Protein AF-A0A7S3FDA7-F1 (afdb_monomer)

Structure (mmCIF, N/CA/C/O backbone):
data_AF-A0A7S3FDA7-F1
#
_entry.id   AF-A0A7S3FDA7-F1
#
loop_
_atom_site.group_PDB
_atom_site.id
_atom_site.type_symbol
_atom_site.label_atom_id
_atom_site.label_alt_id
_atom_site.label_comp_id
_atom_site.label_asym_id
_atom_site.label_entity_id
_atom_site.label_seq_id
_atom_site.pdbx_PDB_ins_code
_atom_site.Cartn_x
_atom_site.Cartn_y
_atom_site.Cartn_z
_atom_site.occupancy
_atom_site.B_iso_or_equiv
_atom_site.auth_seq_id
_atom_site.auth_comp_id
_atom_site.auth_asym_id
_atom_site.auth_atom_id
_atom_site.pdbx_PDB_model_num
ATOM 1 N N . PRO A 1 1 ? -3.639 26.360 -43.413 1.00 57.53 1 PRO A N 1
ATOM 2 C CA . PRO A 1 1 ? -4.454 25.144 -43.186 1.00 57.53 1 PRO A CA 1
ATOM 3 C C . PRO A 1 1 ? -3.542 23.922 -43.011 1.00 57.53 1 PRO A C 1
ATOM 5 O O . PRO A 1 1 ? -2.995 23.420 -43.984 1.00 57.53 1 PRO A O 1
ATOM 8 N N . HIS A 1 2 ? -3.285 23.530 -41.763 1.00 56.53 2 HIS A N 1
ATOM 9 C CA . HIS A 1 2 ? -2.504 22.332 -41.458 1.00 56.53 2 HIS A CA 1
ATOM 10 C C . HIS A 1 2 ? -3.466 21.140 -41.485 1.00 56.53 2 HIS A C 1
ATOM 12 O O . HIS A 1 2 ? -4.432 21.137 -40.722 1.00 56.53 2 HIS A O 1
ATOM 18 N N . ASP A 1 3 ? -3.243 20.182 -42.387 1.00 66.94 3 ASP A N 1
ATOM 19 C CA . ASP A 1 3 ? -4.060 18.969 -42.470 1.00 66.94 3 ASP A CA 1
ATOM 20 C C . ASP A 1 3 ? -4.023 18.218 -41.136 1.00 66.94 3 ASP A C 1
ATOM 22 O O . ASP A 1 3 ? -2.961 18.077 -40.515 1.00 66.94 3 ASP A O 1
ATOM 26 N N . ALA A 1 4 ? -5.195 17.771 -40.681 1.00 62.06 4 ALA A N 1
ATOM 27 C CA . ALA A 1 4 ? -5.315 16.959 -39.480 1.00 62.06 4 ALA A CA 1
ATOM 28 C C . ALA A 1 4 ? -4.641 15.594 -39.713 1.00 62.06 4 ALA A C 1
ATOM 30 O O . ALA A 1 4 ? -4.760 15.031 -40.804 1.00 62.06 4 ALA A O 1
ATOM 31 N N . PRO A 1 5 ? -3.937 15.033 -38.715 1.00 67.81 5 PRO A N 1
ATOM 32 C CA . PRO A 1 5 ? -3.237 13.771 -38.892 1.00 67.81 5 PRO A CA 1
ATOM 33 C C . PRO A 1 5 ? -4.221 12.640 -39.208 1.00 67.81 5 PRO A C 1
ATOM 35 O O . PRO A 1 5 ? -5.219 12.442 -38.512 1.00 67.81 5 PRO A O 1
ATOM 38 N N . VAL A 1 6 ? -3.902 11.880 -40.259 1.00 76.25 6 VAL A N 1
ATOM 39 C CA . VAL A 1 6 ? -4.582 10.634 -40.627 1.00 76.25 6 VAL A CA 1
ATOM 40 C C . VAL A 1 6 ? -4.562 9.685 -39.426 1.00 76.25 6 VAL A C 1
ATOM 42 O O . VAL A 1 6 ? -3.529 9.493 -38.783 1.00 76.25 6 VAL A O 1
ATOM 45 N N . MET A 1 7 ? -5.725 9.114 -39.110 1.00 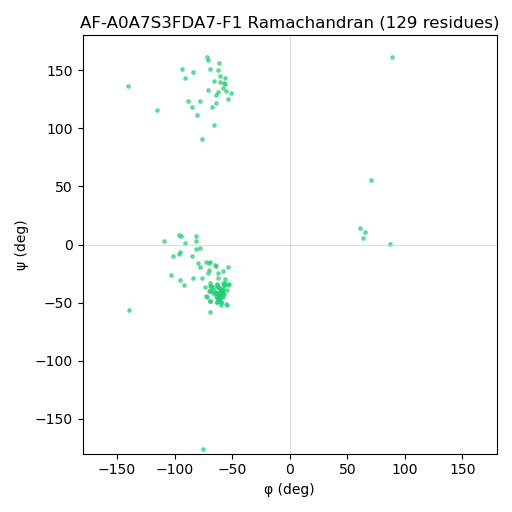78.00 7 MET A N 1
ATOM 46 C CA . MET A 1 7 ? -5.932 8.210 -37.979 1.00 78.00 7 MET A CA 1
ATOM 47 C C . MET A 1 7 ? -4.890 7.078 -37.966 1.00 78.00 7 MET A C 1
ATOM 49 O O . MET A 1 7 ? -4.683 6.408 -38.978 1.00 78.00 7 MET A O 1
ATOM 53 N N . LEU A 1 8 ? -4.249 6.851 -36.814 1.00 76.38 8 LEU A N 1
ATOM 54 C CA . LEU A 1 8 ? -3.295 5.753 -36.644 1.00 76.38 8 LEU A CA 1
ATOM 55 C C . LEU A 1 8 ? -3.986 4.395 -36.880 1.00 76.38 8 LEU A C 1
ATOM 57 O O . LEU A 1 8 ? -5.113 4.199 -36.410 1.00 76.38 8 LEU A O 1
ATOM 61 N N . PRO A 1 9 ? -3.324 3.439 -37.560 1.00 76.50 9 PRO A N 1
ATOM 62 C CA . PRO A 1 9 ? -3.868 2.100 -37.747 1.00 76.50 9 PRO A CA 1
ATOM 63 C C . PRO A 1 9 ? -4.065 1.391 -36.393 1.00 76.50 9 PRO A C 1
ATOM 65 O O . PRO A 1 9 ? -3.322 1.653 -35.440 1.00 76.50 9 PRO A O 1
ATOM 68 N N . PRO A 1 10 ? -5.055 0.484 -36.279 1.00 74.00 10 PRO A N 1
ATOM 69 C CA . PRO A 1 10 ? -5.287 -0.259 -35.048 1.00 74.00 10 PRO A CA 1
ATOM 70 C C . PRO A 1 10 ? -4.058 -1.098 -34.678 1.00 74.00 10 PRO A C 1
ATOM 72 O O . PRO A 1 10 ? -3.365 -1.633 -35.544 1.00 74.00 10 PRO A O 1
ATOM 75 N N . LEU A 1 11 ? -3.798 -1.228 -33.373 1.00 67.12 11 LEU A N 1
ATOM 76 C CA . LEU A 1 11 ? -2.696 -2.049 -32.872 1.00 67.12 11 LEU A CA 1
ATOM 77 C C . LEU A 1 11 ? -2.819 -3.494 -33.394 1.00 67.12 11 LEU A C 1
ATOM 79 O O . LEU A 1 11 ? -3.922 -4.049 -33.361 1.00 67.12 11 LEU A O 1
ATOM 83 N N . PRO A 1 12 ? -1.709 -4.134 -33.809 1.00 73.38 12 PRO A N 1
ATOM 84 C CA . PRO A 1 12 ? -1.729 -5.522 -34.249 1.00 73.38 12 PRO A CA 1
ATOM 85 C C . PRO A 1 12 ? -2.295 -6.436 -33.159 1.00 73.38 12 PRO A C 1
ATOM 87 O O . PRO A 1 12 ? -1.925 -6.326 -31.988 1.00 73.38 12 PRO A O 1
ATOM 90 N N . THR A 1 13 ? -3.127 -7.403 -33.543 1.00 62.72 13 THR A N 1
ATOM 91 C CA . THR A 1 13 ? -3.754 -8.386 -32.637 1.00 62.72 13 THR A CA 1
ATOM 92 C C . THR A 1 13 ? -2.732 -9.203 -31.835 1.00 62.72 13 THR A C 1
ATOM 94 O O . THR A 1 13 ? -3.042 -9.716 -30.763 1.00 62.72 13 THR A O 1
ATOM 97 N N . ALA A 1 14 ? -1.496 -9.297 -32.336 1.00 63.06 14 ALA A N 1
ATOM 98 C CA . ALA A 1 14 ? -0.373 -9.978 -31.696 1.00 63.06 14 ALA A CA 1
ATOM 99 C C . ALA A 1 14 ? 0.211 -9.228 -30.482 1.00 63.06 14 ALA A C 1
ATOM 101 O O . ALA A 1 14 ? 0.946 -9.825 -29.692 1.00 63.06 14 ALA A O 1
ATOM 102 N N . VAL A 1 15 ? -0.108 -7.942 -30.291 1.00 57.75 15 VAL A N 1
ATOM 103 C CA . VAL A 1 15 ? 0.359 -7.180 -29.127 1.00 57.75 15 VAL A CA 1
ATOM 104 C C . VAL A 1 15 ? -0.460 -7.596 -27.904 1.00 57.75 15 VAL A C 1
ATOM 106 O O . VAL A 1 15 ? -1.514 -7.034 -27.596 1.00 57.75 15 VAL A O 1
ATOM 109 N N . ARG A 1 16 ? 0.031 -8.603 -27.174 1.00 59.31 16 ARG A N 1
ATOM 110 C CA . ARG A 1 16 ? -0.543 -8.996 -25.882 1.00 59.31 16 ARG A CA 1
ATOM 111 C C . ARG A 1 16 ? -0.336 -7.869 -24.873 1.00 59.31 16 ARG A C 1
ATOM 113 O O . ARG A 1 16 ? 0.753 -7.697 -24.325 1.00 59.31 16 ARG A O 1
ATOM 120 N N . ARG A 1 17 ? -1.401 -7.107 -24.603 1.00 56.28 17 ARG A N 1
ATOM 1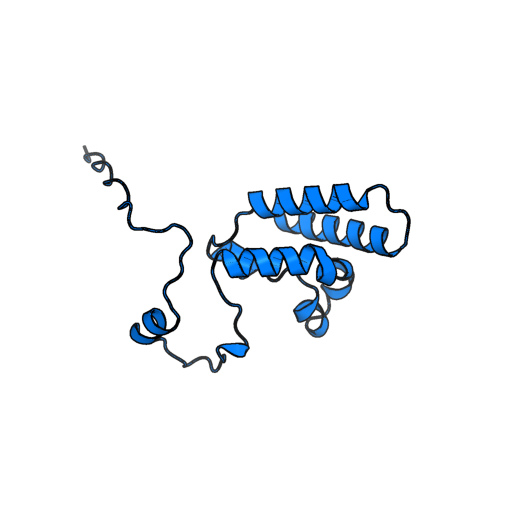21 C CA . ARG A 1 17 ? -1.396 -6.053 -23.578 1.00 56.28 17 ARG A CA 1
ATOM 122 C C . ARG A 1 17 ? -0.926 -6.636 -22.242 1.00 56.28 17 ARG A C 1
ATOM 124 O O . ARG A 1 17 ? -1.484 -7.616 -21.757 1.00 56.28 17 ARG A O 1
ATOM 131 N N . GLY A 1 18 ? 0.101 -6.024 -21.656 1.00 57.97 18 GLY A N 1
ATOM 132 C CA . GLY A 1 18 ? 0.623 -6.399 -20.340 1.00 57.97 18 GLY A CA 1
ATOM 133 C C . GLY A 1 18 ? 1.678 -7.510 -20.326 1.00 57.97 18 GLY A C 1
ATOM 134 O O . GLY A 1 18 ? 2.154 -7.840 -19.239 1.00 57.97 18 GLY A O 1
ATOM 135 N N . GLN A 1 19 ? 2.084 -8.067 -21.475 1.00 61.62 19 GLN A N 1
ATOM 136 C CA . GLN A 1 19 ? 3.311 -8.866 -21.523 1.00 61.62 19 GLN A CA 1
ATOM 137 C C . GLN A 1 19 ? 4.527 -7.943 -21.541 1.00 61.62 19 GLN A C 1
ATOM 139 O O . GLN A 1 19 ? 4.649 -7.068 -22.395 1.00 61.62 19 GLN A O 1
ATOM 144 N N . GLN A 1 20 ? 5.422 -8.136 -20.575 1.00 64.06 20 GLN A N 1
ATOM 145 C CA . GLN A 1 20 ? 6.725 -7.492 -20.596 1.00 64.06 20 GLN A CA 1
ATOM 146 C C . GLN A 1 20 ? 7.704 -8.304 -21.445 1.00 64.06 20 GLN A C 1
ATOM 148 O O . GLN A 1 20 ? 7.610 -9.535 -21.457 1.00 64.06 20 GLN A O 1
ATOM 153 N N . PRO A 1 21 ? 8.662 -7.639 -22.112 1.00 66.88 21 PRO A N 1
ATOM 154 C CA . PRO A 1 21 ? 9.764 -8.334 -22.758 1.00 66.88 21 PRO A CA 1
ATOM 155 C C . PRO A 1 21 ? 10.506 -9.209 -21.741 1.00 66.88 21 PRO A C 1
ATOM 157 O O . PRO A 1 21 ? 10.639 -8.853 -20.566 1.00 66.88 21 PRO A O 1
ATOM 160 N N . SER A 1 22 ? 10.963 -10.379 -22.189 1.00 68.75 22 SER A N 1
ATOM 161 C CA . SER A 1 22 ? 11.706 -11.303 -21.336 1.00 68.75 22 SER A CA 1
ATOM 162 C C . SER A 1 22 ? 13.002 -10.658 -20.836 1.00 68.75 22 SER A C 1
ATOM 164 O O . SER A 1 22 ? 13.559 -9.752 -21.460 1.00 68.75 22 SER A O 1
ATOM 166 N N . ALA A 1 23 ? 13.517 -11.154 -19.710 1.00 65.50 23 ALA A N 1
ATOM 167 C CA . ALA A 1 23 ? 14.793 -10.703 -19.154 1.00 65.50 23 ALA A CA 1
ATOM 168 C C . ALA A 1 23 ? 15.941 -10.770 -20.180 1.00 65.50 23 ALA A C 1
ATOM 170 O O . ALA A 1 23 ? 16.823 -9.912 -20.158 1.00 65.50 23 ALA A O 1
ATO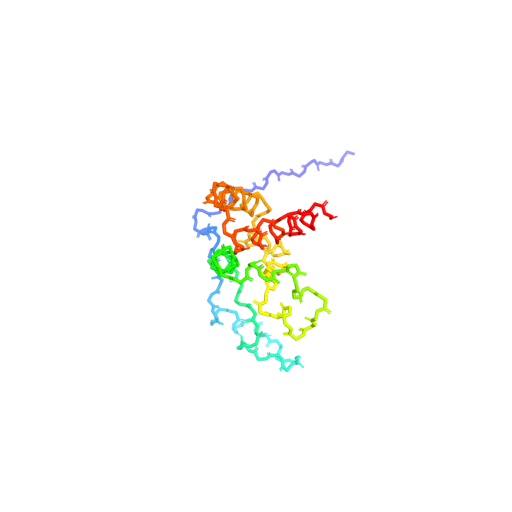M 171 N N . GLU A 1 24 ? 15.896 -11.768 -21.065 1.00 68.25 24 GLU A N 1
ATOM 172 C CA . GLU A 1 24 ? 16.832 -11.969 -22.168 1.00 68.25 24 GLU A CA 1
ATOM 173 C C . GLU A 1 24 ? 16.639 -10.934 -23.285 1.00 68.25 24 GLU A C 1
ATOM 175 O O . GLU A 1 24 ? 17.610 -10.333 -23.735 1.00 68.25 24 GLU A O 1
ATOM 180 N N . ALA A 1 25 ? 15.394 -10.657 -23.686 1.00 71.38 25 ALA A N 1
ATOM 181 C CA . ALA A 1 25 ? 15.094 -9.623 -24.676 1.00 71.38 25 ALA A CA 1
ATOM 182 C C . ALA A 1 25 ? 15.560 -8.234 -24.209 1.00 71.38 25 ALA A C 1
ATOM 184 O O . ALA A 1 25 ? 16.083 -7.465 -25.007 1.00 71.38 25 ALA A O 1
ATOM 185 N N . ILE A 1 26 ? 15.436 -7.938 -22.910 1.00 68.31 26 ILE A N 1
ATOM 186 C CA . ILE A 1 26 ? 15.951 -6.698 -22.312 1.00 68.31 26 ILE A CA 1
ATOM 187 C C . ILE A 1 26 ? 17.486 -6.698 -22.264 1.00 68.31 26 ILE A C 1
ATOM 189 O O . ILE A 1 26 ? 18.101 -5.672 -22.526 1.00 68.31 26 ILE A O 1
ATOM 193 N N . ALA A 1 27 ? 18.125 -7.829 -21.948 1.00 68.44 27 ALA A N 1
ATOM 194 C CA . ALA A 1 27 ? 19.588 -7.918 -21.905 1.00 68.44 27 ALA A CA 1
ATOM 195 C C . ALA A 1 27 ? 20.226 -7.652 -23.279 1.00 68.44 27 ALA A C 1
ATOM 197 O O . ALA A 1 27 ? 21.249 -6.976 -23.361 1.00 68.44 27 ALA A O 1
ATOM 198 N N . ARG A 1 28 ? 19.575 -8.105 -24.359 1.00 73.69 28 ARG A N 1
ATOM 199 C CA . ARG A 1 28 ? 19.999 -7.841 -25.744 1.00 73.69 28 ARG A CA 1
ATOM 200 C C . ARG A 1 28 ? 19.946 -6.357 -26.133 1.00 73.69 28 ARG A C 1
ATOM 202 O O . ARG A 1 28 ? 20.602 -5.982 -27.095 1.00 73.69 28 ARG A O 1
ATOM 209 N N . LEU A 1 29 ? 19.207 -5.519 -25.395 1.00 72.19 29 LEU A N 1
ATOM 210 C CA . LEU A 1 29 ? 19.155 -4.066 -25.614 1.00 72.19 29 LEU A CA 1
ATOM 211 C C . LEU A 1 29 ? 20.380 -3.323 -25.049 1.00 72.19 29 LEU A C 1
ATOM 213 O O . LEU A 1 29 ? 20.465 -2.112 -25.219 1.00 72.19 29 LEU A O 1
ATOM 217 N N . GLY A 1 30 ? 21.316 -4.017 -24.385 1.00 59.25 30 GLY A N 1
ATOM 218 C CA . GLY A 1 30 ? 22.541 -3.403 -23.862 1.00 59.25 30 GLY A CA 1
ATOM 219 C C . GLY A 1 30 ? 22.274 -2.473 -22.679 1.00 59.25 30 GLY A C 1
ATOM 220 O O . GLY A 1 30 ? 22.621 -1.297 -22.720 1.00 59.25 30 GLY A O 1
ATOM 221 N N . ALA A 1 31 ? 21.622 -2.982 -21.629 1.00 62.88 31 ALA A N 1
ATOM 222 C CA . ALA A 1 31 ? 21.402 -2.205 -20.413 1.00 62.88 31 ALA A CA 1
ATOM 223 C C . ALA A 1 31 ? 22.743 -1.875 -19.737 1.00 62.88 31 ALA A C 1
ATOM 225 O O . ALA A 1 31 ? 23.492 -2.780 -19.367 1.00 62.88 31 ALA A O 1
ATOM 226 N N . ASP A 1 32 ? 23.016 -0.585 -19.553 1.00 58.44 32 ASP A N 1
ATOM 227 C CA . ASP A 1 32 ? 24.177 -0.112 -18.812 1.00 58.44 32 ASP A CA 1
ATOM 228 C C . ASP A 1 32 ? 24.036 -0.477 -17.322 1.00 58.44 32 ASP A C 1
ATOM 230 O O . ASP A 1 32 ? 23.095 -0.066 -16.639 1.00 58.44 32 ASP A O 1
ATOM 234 N N . ALA A 1 33 ? 24.964 -1.294 -16.822 1.00 56.75 33 ALA A N 1
ATOM 235 C CA . ALA A 1 33 ? 25.022 -1.725 -15.426 1.00 56.75 33 ALA A CA 1
ATOM 236 C C . ALA A 1 33 ? 25.675 -0.674 -14.499 1.00 56.75 33 ALA A C 1
ATOM 238 O O . ALA A 1 33 ? 25.903 -0.955 -13.320 1.00 56.75 33 ALA A O 1
ATOM 239 N N . SER A 1 34 ? 25.963 0.529 -15.009 1.00 55.69 34 SER A N 1
ATOM 240 C CA . SER A 1 34 ? 26.757 1.589 -14.368 1.00 55.69 34 SER A CA 1
ATOM 241 C C . SER A 1 34 ? 26.326 2.028 -12.967 1.00 55.69 34 SER A C 1
ATOM 243 O O . SER A 1 34 ? 27.135 2.597 -12.241 1.00 55.69 34 SER A O 1
ATOM 245 N N . HIS A 1 35 ? 25.091 1.764 -12.539 1.00 57.50 35 HIS A N 1
ATOM 246 C CA . HIS A 1 35 ? 24.578 2.273 -11.262 1.00 57.50 35 HIS A CA 1
ATOM 247 C C . HIS A 1 35 ? 24.798 1.343 -10.057 1.00 57.50 35 HIS A C 1
ATOM 249 O O . HIS A 1 35 ? 24.348 1.665 -8.960 1.00 57.50 35 HIS A O 1
ATOM 255 N N . GLY A 1 36 ? 25.443 0.181 -10.224 1.00 56.34 36 GLY A N 1
ATOM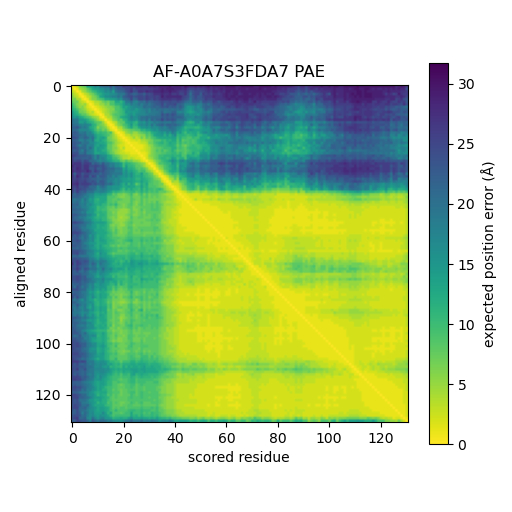 256 C CA . GLY A 1 36 ? 25.723 -0.742 -9.108 1.00 56.34 36 GLY A CA 1
ATOM 257 C C . GLY A 1 36 ? 24.475 -1.336 -8.429 1.00 56.34 36 GLY A C 1
ATOM 258 O O . GLY A 1 36 ? 24.586 -2.046 -7.432 1.00 56.34 36 GLY A O 1
ATOM 259 N N . ILE A 1 37 ? 23.277 -1.073 -8.963 1.00 60.44 37 ILE A N 1
ATOM 260 C CA . ILE A 1 37 ? 22.020 -1.653 -8.492 1.00 60.44 37 ILE A CA 1
ATOM 261 C C . ILE A 1 37 ? 21.909 -3.058 -9.076 1.00 60.44 37 ILE A C 1
ATOM 263 O O . ILE A 1 37 ? 21.731 -3.236 -10.283 1.00 60.44 37 ILE A O 1
ATOM 267 N N . THR A 1 38 ? 21.996 -4.072 -8.219 1.00 64.56 38 THR A N 1
ATOM 268 C CA . THR A 1 38 ? 21.800 -5.457 -8.645 1.00 64.56 38 THR A CA 1
ATOM 269 C C . THR A 1 38 ? 20.338 -5.696 -9.023 1.00 64.56 38 THR A C 1
ATOM 271 O O . THR A 1 38 ? 19.411 -5.087 -8.480 1.00 64.56 38 THR A O 1
ATOM 274 N N . ARG A 1 39 ? 20.103 -6.629 -9.954 1.00 61.62 39 ARG A N 1
ATOM 275 C CA . ARG A 1 39 ? 18.741 -7.037 -10.347 1.00 61.62 39 ARG A CA 1
ATOM 276 C C . ARG A 1 39 ? 17.903 -7.521 -9.161 1.00 61.62 39 ARG A C 1
ATOM 278 O O . ARG A 1 39 ? 16.690 -7.357 -9.178 1.00 61.62 39 ARG A O 1
ATOM 285 N N . GLU A 1 40 ? 18.553 -8.082 -8.148 1.00 62.75 40 GLU A N 1
ATOM 286 C CA . GLU A 1 40 ? 17.940 -8.596 -6.920 1.00 62.75 40 GLU A CA 1
ATOM 287 C C . GLU A 1 40 ? 17.389 -7.477 -6.026 1.00 62.75 40 GLU A C 1
ATOM 289 O O . GLU A 1 40 ? 16.356 -7.652 -5.384 1.00 62.75 40 GLU A O 1
ATOM 294 N N . ALA A 1 41 ? 18.036 -6.308 -6.025 1.00 70.25 41 ALA A N 1
ATOM 295 C CA . ALA A 1 41 ? 17.592 -5.141 -5.270 1.00 70.25 41 ALA A CA 1
ATOM 296 C C . ALA A 1 41 ? 16.452 -4.368 -5.966 1.00 70.25 41 ALA A C 1
ATOM 298 O O . ALA A 1 41 ? 15.773 -3.550 -5.336 1.00 70.25 41 ALA A O 1
ATOM 299 N N . SER A 1 42 ? 16.225 -4.613 -7.262 1.00 79.69 42 SER A N 1
ATOM 300 C CA . SER A 1 42 ? 15.241 -3.881 -8.059 1.00 79.69 42 SER A CA 1
ATOM 301 C C . SER A 1 42 ? 13.864 -4.547 -8.048 1.00 79.69 42 SER A C 1
ATOM 303 O O . SER A 1 42 ? 13.724 -5.770 -8.073 1.00 79.69 42 SER A O 1
ATOM 305 N N . GLN A 1 43 ? 12.806 -3.733 -8.036 1.00 85.88 43 GLN A N 1
ATOM 306 C CA . GLN A 1 43 ? 11.449 -4.263 -8.144 1.00 85.88 43 GLN A CA 1
ATOM 307 C C . GLN A 1 43 ? 11.199 -4.790 -9.556 1.00 85.88 43 GLN A C 1
ATOM 309 O O . GLN A 1 43 ? 11.457 -4.107 -10.548 1.00 85.88 43 GLN A O 1
ATOM 314 N N . ARG A 1 44 ? 10.635 -5.998 -9.646 1.00 87.44 44 ARG A N 1
ATOM 315 C CA . ARG A 1 44 ? 10.181 -6.555 -10.923 1.00 87.44 44 ARG A CA 1
ATOM 316 C C . ARG A 1 44 ? 9.045 -5.684 -11.458 1.00 87.44 44 ARG A C 1
ATOM 318 O O . ARG A 1 44 ? 8.091 -5.401 -10.739 1.00 87.44 44 ARG A O 1
ATOM 325 N N . GLY A 1 45 ? 9.155 -5.250 -12.710 1.00 87.19 45 GLY A N 1
ATOM 326 C CA . GLY A 1 45 ? 8.109 -4.465 -13.362 1.00 87.19 45 GLY A CA 1
ATOM 327 C C . GLY A 1 45 ? 6.894 -5.306 -13.775 1.00 87.19 45 GLY A C 1
ATOM 328 O O . GLY A 1 45 ? 6.827 -6.508 -13.527 1.00 87.19 45 GLY A O 1
ATOM 329 N N . GLY A 1 46 ? 5.949 -4.654 -14.457 1.00 89.50 46 GLY A N 1
ATOM 330 C CA . GLY A 1 46 ? 4.851 -5.321 -15.164 1.00 89.50 46 GLY A CA 1
ATOM 331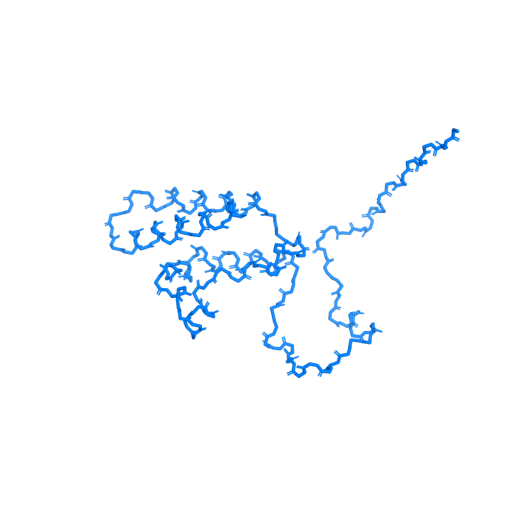 C C . GLY A 1 46 ? 3.607 -5.577 -14.330 1.00 89.50 46 GLY A C 1
ATOM 332 O O . GLY A 1 46 ? 3.625 -5.558 -13.102 1.00 89.50 46 GLY A O 1
ATOM 333 N N . SER A 1 47 ? 2.490 -5.815 -15.020 1.00 91.12 47 SER A N 1
ATOM 334 C CA . SER A 1 47 ? 1.169 -5.907 -14.386 1.00 91.12 47 SER A CA 1
ATOM 335 C C . SER A 1 47 ? 0.978 -7.148 -13.519 1.00 91.12 47 SER A C 1
ATOM 337 O O . SER A 1 47 ? 0.097 -7.162 -12.661 1.00 91.12 47 SER A O 1
ATOM 339 N N . ALA A 1 48 ? 1.758 -8.208 -13.740 1.00 92.06 48 ALA A N 1
ATOM 340 C CA . ALA A 1 48 ? 1.767 -9.370 -12.855 1.00 92.06 48 ALA A CA 1
ATOM 341 C C . ALA A 1 48 ? 2.403 -9.013 -11.504 1.00 92.06 48 ALA A C 1
ATOM 343 O O . ALA A 1 48 ? 1.709 -9.039 -10.488 1.00 92.06 48 ALA A O 1
ATOM 344 N N . ALA A 1 49 ? 3.656 -8.546 -11.518 1.00 92.81 49 ALA A N 1
ATOM 345 C CA . ALA A 1 49 ? 4.359 -8.123 -10.308 1.00 92.81 49 ALA A CA 1
ATOM 346 C C . ALA A 1 49 ? 3.608 -7.002 -9.572 1.00 92.81 49 ALA A C 1
ATOM 348 O O . ALA A 1 49 ? 3.474 -7.042 -8.353 1.00 92.81 49 ALA A O 1
ATOM 349 N N . ALA A 1 50 ? 3.014 -6.050 -10.300 1.00 95.25 50 ALA A N 1
ATOM 350 C CA . ALA A 1 50 ? 2.243 -4.973 -9.686 1.00 95.25 50 ALA A CA 1
ATOM 351 C C . ALA A 1 50 ? 1.050 -5.481 -8.859 1.00 95.25 50 ALA A C 1
ATOM 353 O O . ALA A 1 50 ? 0.782 -4.978 -7.765 1.00 95.25 50 ALA A O 1
ATOM 354 N N . ARG A 1 51 ? 0.333 -6.494 -9.369 1.00 96.38 51 ARG A N 1
ATOM 355 C CA . ARG A 1 51 ? -0.789 -7.124 -8.657 1.00 96.38 51 ARG A CA 1
ATOM 356 C C . ARG A 1 51 ? -0.315 -7.899 -7.434 1.00 96.38 51 ARG A C 1
ATOM 358 O O . ARG A 1 51 ? -0.971 -7.825 -6.401 1.00 96.38 51 ARG A O 1
ATOM 365 N N . GLU A 1 52 ? 0.820 -8.585 -7.522 1.00 96.25 52 GLU A N 1
ATOM 366 C CA . GLU A 1 52 ? 1.428 -9.281 -6.381 1.00 96.25 52 GLU A CA 1
ATOM 367 C C . GLU A 1 52 ? 1.850 -8.300 -5.279 1.00 96.25 52 GLU A C 1
ATOM 369 O O . GLU A 1 52 ? 1.550 -8.516 -4.102 1.00 96.25 52 GLU A O 1
ATOM 374 N N . VAL A 1 53 ? 2.480 -7.181 -5.652 1.00 96.50 53 VAL A N 1
ATOM 375 C CA . VAL A 1 53 ? 2.872 -6.120 -4.713 1.00 96.50 53 VAL A CA 1
ATOM 376 C C . VAL A 1 53 ? 1.643 -5.514 -4.032 1.00 96.50 53 VAL A C 1
ATOM 378 O O . VAL A 1 53 ? 1.645 -5.369 -2.804 1.00 96.50 53 VAL A O 1
ATOM 381 N N . LEU A 1 54 ? 0.580 -5.215 -4.794 1.00 97.88 54 LEU A N 1
ATOM 382 C CA . LEU A 1 54 ? -0.691 -4.718 -4.256 1.00 97.88 54 LEU A CA 1
ATOM 383 C C . LEU A 1 54 ? -1.338 -5.738 -3.308 1.00 97.88 54 LEU A C 1
ATOM 385 O O . LEU A 1 54 ? -1.730 -5.377 -2.199 1.00 97.88 54 LEU A O 1
ATOM 389 N N . ALA A 1 55 ? -1.416 -7.010 -3.702 1.00 97.94 55 ALA A N 1
ATOM 390 C CA . ALA A 1 55 ? -1.995 -8.068 -2.878 1.00 97.94 55 ALA A CA 1
ATOM 391 C C . ALA A 1 55 ? -1.216 -8.251 -1.566 1.00 97.94 55 ALA A C 1
ATOM 393 O O . ALA A 1 55 ? -1.813 -8.279 -0.493 1.00 97.94 55 ALA A O 1
ATOM 394 N N . SER A 1 56 ? 0.117 -8.294 -1.633 1.00 96.75 56 SER A N 1
ATOM 395 C CA . SER A 1 56 ? 1.013 -8.366 -0.469 1.00 96.75 56 SER A CA 1
ATOM 396 C C . SER A 1 56 ? 0.845 -7.168 0.473 1.00 96.75 56 SER A C 1
ATOM 398 O O . SER A 1 56 ? 0.853 -7.311 1.703 1.00 96.75 56 SER A O 1
ATOM 400 N N . PHE A 1 57 ? 0.658 -5.973 -0.094 1.00 97.44 57 PHE A N 1
ATOM 401 C CA . PHE A 1 57 ? 0.359 -4.777 0.681 1.00 97.44 57 PHE A CA 1
ATOM 402 C C . PHE A 1 57 ? -0.983 -4.902 1.414 1.00 97.44 57 PHE A C 1
ATOM 404 O O . PHE A 1 57 ? -1.019 -4.695 2.622 1.00 97.44 57 PHE A O 1
ATOM 411 N N . LEU A 1 58 ? -2.060 -5.305 0.735 1.00 97.56 58 LEU A N 1
ATOM 412 C CA . LEU A 1 58 ? -3.412 -5.362 1.314 1.00 97.56 58 LEU A CA 1
ATOM 413 C C . LEU A 1 58 ? -3.673 -6.575 2.220 1.00 97.56 58 LEU A C 1
ATOM 415 O O . LEU A 1 58 ? -4.606 -6.553 3.027 1.00 97.56 58 LEU A O 1
ATOM 419 N N . SER A 1 59 ? -2.872 -7.634 2.113 1.00 95.88 59 SER A N 1
ATOM 420 C CA . SER A 1 59 ? -3.017 -8.830 2.948 1.00 95.88 59 SER A CA 1
ATOM 421 C C . SER A 1 59 ? -2.182 -8.776 4.222 1.00 95.88 59 SER A C 1
ATOM 423 O O . SER A 1 59 ? -2.630 -9.272 5.250 1.00 95.88 59 SER A O 1
ATOM 425 N N . ARG A 1 60 ? -0.985 -8.172 4.179 1.00 94.38 60 ARG A N 1
ATOM 426 C CA . ARG A 1 60 ? -0.016 -8.289 5.280 1.00 94.38 60 ARG A CA 1
ATOM 427 C C . ARG A 1 60 ? 0.717 -6.998 5.613 1.00 94.38 60 ARG A C 1
ATOM 429 O O . ARG A 1 60 ? 0.715 -6.583 6.771 1.00 94.38 60 ARG A O 1
ATOM 436 N N . ARG A 1 61 ? 1.402 -6.389 4.640 1.00 94.44 61 ARG A N 1
ATOM 437 C CA . ARG A 1 61 ? 2.381 -5.315 4.919 1.00 94.44 61 ARG A CA 1
ATOM 438 C C . ARG A 1 61 ? 1.709 -3.997 5.301 1.00 94.44 61 ARG A C 1
ATOM 440 O O . ARG A 1 61 ? 2.182 -3.303 6.194 1.00 94.44 61 ARG A O 1
ATOM 447 N N . GLY A 1 62 ? 0.578 -3.702 4.664 1.00 94.94 62 GLY A N 1
ATOM 448 C CA . GLY A 1 62 ? -0.121 -2.429 4.768 1.00 94.94 62 GLY A CA 1
ATOM 449 C C . GLY A 1 62 ? -0.676 -2.115 6.149 1.00 94.94 62 GLY A C 1
ATOM 450 O O . GLY A 1 62 ? -0.886 -0.944 6.431 1.00 94.94 62 GLY A O 1
ATOM 451 N N . ARG A 1 63 ? -0.828 -3.095 7.051 1.00 94.94 63 ARG A N 1
ATOM 452 C CA . ARG A 1 63 ? -1.264 -2.837 8.436 1.00 94.94 63 ARG A CA 1
ATOM 453 C C . ARG A 1 63 ? -0.365 -1.837 9.171 1.00 94.94 63 ARG A C 1
ATOM 455 O O . ARG A 1 63 ? -0.862 -1.028 9.946 1.00 94.94 63 ARG A O 1
ATOM 462 N N . HIS A 1 64 ? 0.932 -1.851 8.857 1.00 94.62 64 HIS A N 1
ATOM 463 C CA . HIS A 1 64 ? 1.960 -0.997 9.464 1.00 94.62 64 HIS A CA 1
ATOM 464 C C . HIS A 1 64 ? 2.263 0.261 8.650 1.00 94.62 64 HIS A C 1
ATOM 466 O O . HIS A 1 64 ? 3.214 0.976 8.947 1.00 94.62 64 HIS A O 1
ATOM 472 N N . TYR A 1 65 ? 1.485 0.540 7.602 1.00 95.06 65 TYR A N 1
ATOM 473 C CA . TYR A 1 65 ? 1.773 1.633 6.680 1.00 95.06 65 TYR A CA 1
ATOM 474 C C . TYR A 1 65 ? 1.943 2.977 7.399 1.00 95.06 65 TYR A C 1
ATOM 476 O O . TYR A 1 65 ? 2.963 3.639 7.229 1.00 95.06 65 TYR A O 1
ATOM 484 N N . CYS A 1 66 ? 0.972 3.362 8.231 1.00 92.81 66 CYS A N 1
ATOM 485 C CA . CYS A 1 66 ? 1.019 4.647 8.928 1.00 92.81 66 CYS A CA 1
ATOM 486 C C . CYS A 1 66 ? 2.107 4.705 10.011 1.00 92.81 66 CYS A C 1
ATOM 488 O O . CYS A 1 66 ? 2.712 5.758 10.186 1.00 92.81 66 CYS A O 1
ATOM 490 N N . SER A 1 67 ? 2.376 3.604 10.720 1.00 91.38 67 SER A N 1
ATOM 491 C CA . SER A 1 67 ? 3.376 3.576 11.799 1.00 91.38 67 SER A CA 1
ATOM 492 C C . SER A 1 67 ? 4.816 3.536 11.288 1.00 91.38 67 SER A C 1
ATOM 494 O O . SER A 1 67 ? 5.710 4.043 11.956 1.00 91.38 67 SER A O 1
ATOM 496 N N . SER A 1 68 ? 5.057 2.957 10.111 1.00 92.88 68 SER A N 1
ATOM 497 C CA . SER A 1 68 ? 6.403 2.803 9.546 1.00 92.88 68 SER A CA 1
ATOM 498 C C . SER A 1 68 ? 6.806 3.902 8.565 1.00 92.88 68 SER A C 1
ATOM 500 O O . SER A 1 68 ? 7.946 3.922 8.108 1.00 92.88 68 SER A O 1
ATOM 502 N N . LEU A 1 69 ? 5.900 4.813 8.206 1.00 88.12 69 LEU A N 1
ATOM 503 C CA . LEU A 1 69 ? 6.150 5.766 7.126 1.00 88.12 69 LEU A CA 1
ATOM 504 C C . LEU A 1 69 ? 7.314 6.731 7.406 1.00 88.12 69 LEU A C 1
ATOM 506 O O . LEU A 1 69 ? 8.030 7.105 6.483 1.00 88.12 69 LEU A O 1
ATOM 510 N N . SER A 1 70 ? 7.496 7.136 8.663 1.00 88.06 70 SER A N 1
ATOM 511 C CA . SER A 1 70 ? 8.519 8.103 9.081 1.00 88.06 70 SER A CA 1
ATOM 512 C C . SER A 1 70 ? 9.913 7.497 9.259 1.00 88.06 70 SER A C 1
ATOM 514 O O . SER A 1 70 ? 10.862 8.226 9.532 1.00 88.06 70 SER A O 1
ATOM 516 N N . SER A 1 71 ? 10.064 6.178 9.112 1.00 89.75 71 SER A N 1
ATOM 517 C CA . SER A 1 71 ? 11.338 5.490 9.310 1.00 89.75 71 SER A CA 1
ATOM 518 C C . SER A 1 71 ? 11.819 4.886 7.990 1.00 89.75 71 SER A C 1
ATOM 520 O O . SER A 1 71 ? 11.184 3.958 7.486 1.00 89.75 71 SER A O 1
ATOM 522 N N . PRO A 1 72 ? 12.960 5.336 7.432 1.00 82.88 72 PRO A N 1
ATOM 523 C CA . PRO A 1 72 ? 13.466 4.817 6.160 1.00 82.88 72 PRO A CA 1
ATOM 524 C C . PRO A 1 72 ? 13.793 3.318 6.226 1.00 82.88 72 PRO A C 1
ATOM 526 O O . PRO A 1 72 ? 13.639 2.606 5.236 1.00 82.88 72 PRO A O 1
ATOM 529 N N . VAL A 1 73 ? 14.166 2.823 7.409 1.00 87.44 73 VAL A N 1
ATOM 530 C CA . VAL A 1 73 ? 14.467 1.407 7.651 1.00 87.44 73 VAL A CA 1
ATOM 531 C C . VAL A 1 73 ? 13.197 0.555 7.568 1.00 87.44 73 VAL A C 1
ATOM 533 O O . VAL A 1 73 ? 13.158 -0.451 6.863 1.00 87.44 73 VAL A O 1
ATOM 536 N N . THR A 1 74 ? 12.123 0.959 8.251 1.00 86.75 74 THR A N 1
ATOM 537 C CA . THR A 1 74 ? 10.890 0.149 8.311 1.00 86.75 74 THR A CA 1
ATOM 538 C C . THR A 1 74 ? 9.966 0.375 7.111 1.00 86.75 74 THR A C 1
ATOM 540 O O . THR A 1 74 ? 9.277 -0.553 6.670 1.00 86.75 74 THR A O 1
ATOM 543 N N . ALA A 1 75 ? 10.001 1.564 6.504 1.00 86.56 75 ALA A N 1
ATOM 544 C CA . ALA A 1 75 ? 9.236 1.908 5.308 1.00 86.56 75 ALA A CA 1
ATOM 545 C C . ALA A 1 75 ? 9.537 0.975 4.124 1.00 86.56 75 ALA A C 1
ATOM 547 O O . ALA A 1 75 ? 8.628 0.663 3.348 1.00 86.56 75 ALA A O 1
ATOM 548 N N . ALA A 1 76 ? 10.773 0.473 4.007 1.00 85.06 76 ALA A N 1
ATOM 549 C CA . ALA A 1 76 ? 11.169 -0.473 2.963 1.00 85.06 76 ALA A CA 1
ATOM 550 C C . ALA A 1 76 ? 10.256 -1.712 2.909 1.00 85.06 76 ALA A C 1
ATOM 552 O O . ALA A 1 76 ? 9.931 -2.194 1.821 1.00 85.06 76 ALA A O 1
ATOM 553 N N . HIS A 1 77 ? 9.778 -2.172 4.070 1.00 87.19 77 HIS A N 1
ATOM 554 C CA . HIS A 1 77 ? 8.954 -3.373 4.195 1.00 87.19 77 HIS A CA 1
ATOM 555 C C . HIS A 1 77 ? 7.460 -3.079 4.390 1.00 87.19 77 HIS A C 1
ATOM 557 O O . HIS A 1 77 ? 6.630 -3.897 3.988 1.00 87.19 77 HIS A O 1
ATOM 563 N N . ALA A 1 78 ? 7.088 -1.922 4.942 1.00 90.50 78 ALA A N 1
ATOM 564 C CA . ALA A 1 78 ? 5.694 -1.590 5.259 1.00 90.50 78 ALA A CA 1
ATOM 565 C C . ALA A 1 78 ? 4.966 -0.766 4.178 1.00 90.50 78 ALA A C 1
ATOM 567 O O . ALA A 1 78 ? 3.754 -0.908 4.007 1.00 90.50 78 ALA A O 1
ATOM 568 N N . CYS A 1 79 ? 5.676 0.075 3.417 1.00 92.94 79 CYS A N 1
ATOM 569 C CA . CYS A 1 79 ? 5.051 0.969 2.438 1.00 92.94 79 CYS A CA 1
ATOM 570 C C . CYS A 1 79 ? 4.513 0.230 1.206 1.00 92.94 79 CYS A C 1
ATOM 572 O O . CYS A 1 79 ? 4.910 -0.897 0.914 1.00 92.94 79 CYS A O 1
ATOM 574 N N . SER A 1 80 ? 3.615 0.862 0.443 1.00 94.94 80 SER A N 1
ATOM 575 C CA . SER A 1 80 ? 2.923 0.203 -0.677 1.00 94.94 80 SER A CA 1
ATOM 576 C C . SER A 1 80 ? 3.868 -0.376 -1.730 1.00 94.94 80 SER A C 1
ATOM 578 O O . SER A 1 80 ? 3.590 -1.449 -2.256 1.00 94.94 80 SER A O 1
ATOM 580 N N . ARG A 1 81 ? 5.009 0.286 -1.977 1.00 94.00 81 ARG A N 1
ATOM 581 C CA . ARG A 1 81 ? 5.957 -0.011 -3.069 1.00 94.00 81 ARG A CA 1
ATOM 582 C C . ARG A 1 81 ? 5.332 0.127 -4.468 1.00 94.00 81 ARG A C 1
ATOM 584 O O . ARG A 1 81 ? 5.935 -0.286 -5.445 1.00 94.00 81 ARG A O 1
ATOM 591 N N . LEU A 1 82 ? 4.159 0.758 -4.583 1.00 95.56 82 LEU A N 1
ATOM 592 C CA . LEU A 1 82 ? 3.408 0.866 -5.840 1.00 95.56 82 LEU A CA 1
ATOM 593 C C . LEU A 1 82 ? 3.836 2.036 -6.738 1.00 95.56 82 LEU A C 1
ATOM 595 O O . LEU A 1 82 ? 3.396 2.088 -7.883 1.00 95.56 82 LEU A O 1
ATOM 599 N N . SER A 1 83 ? 4.683 2.958 -6.264 1.00 93.81 83 SER A N 1
ATOM 600 C CA . SER A 1 83 ? 5.079 4.134 -7.052 1.00 93.81 83 SER A CA 1
ATOM 601 C C . SER A 1 83 ? 5.725 3.797 -8.404 1.00 93.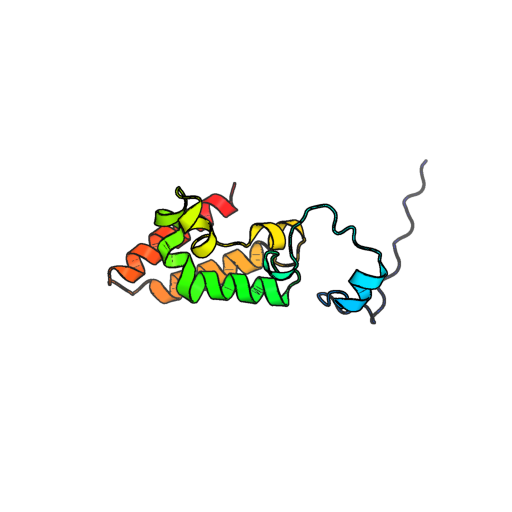81 83 SER A C 1
ATOM 603 O O . SER A 1 83 ? 5.312 4.413 -9.385 1.00 93.81 83 SER A O 1
ATOM 605 N N . PRO A 1 84 ? 6.624 2.795 -8.546 1.00 92.88 84 PRO A N 1
ATOM 606 C CA . PRO A 1 84 ? 7.161 2.452 -9.863 1.00 92.88 84 PRO A CA 1
ATOM 607 C C . PRO A 1 84 ? 6.071 1.870 -10.768 1.00 92.88 84 PRO A C 1
ATOM 609 O O . PRO A 1 84 ? 6.025 2.147 -11.961 1.00 92.88 84 PRO A O 1
ATOM 612 N N . HIS A 1 85 ? 5.146 1.092 -10.202 1.00 94.88 85 HIS A N 1
ATOM 613 C CA . HIS A 1 85 ? 4.074 0.476 -10.973 1.00 94.88 85 HIS A CA 1
ATOM 614 C C . HIS A 1 85 ? 3.063 1.486 -11.514 1.00 94.88 85 HIS A C 1
ATOM 616 O O . HIS A 1 85 ? 2.572 1.287 -12.627 1.00 94.88 85 HIS A O 1
ATOM 622 N N . LEU A 1 86 ? 2.787 2.542 -10.744 1.00 94.25 86 LEU A N 1
ATOM 623 C CA . LEU A 1 86 ? 1.973 3.683 -11.154 1.00 94.25 86 LEU A CA 1
ATOM 624 C C . LEU A 1 86 ? 2.682 4.527 -12.215 1.00 94.25 86 LEU A C 1
ATOM 626 O O . LEU A 1 86 ? 2.085 4.799 -13.253 1.00 94.25 86 LEU A O 1
ATOM 630 N N . ALA A 1 87 ? 3.955 4.875 -11.995 1.00 93.00 87 ALA A N 1
ATOM 631 C CA . ALA A 1 87 ? 4.742 5.678 -12.934 1.00 93.00 87 ALA A CA 1
ATOM 632 C C . ALA A 1 87 ? 4.832 5.029 -14.325 1.00 93.00 87 ALA A C 1
ATOM 634 O O . ALA A 1 87 ? 4.733 5.711 -15.339 1.00 93.00 87 ALA A O 1
ATOM 635 N N . TRP A 1 88 ? 4.951 3.699 -14.371 1.00 91.12 88 TRP A N 1
ATOM 636 C CA . TRP A 1 88 ? 5.037 2.931 -15.616 1.00 91.12 88 TRP A CA 1
ATOM 637 C C . TRP A 1 88 ? 3.690 2.384 -16.117 1.00 91.12 88 TRP A C 1
ATOM 639 O O . TRP A 1 88 ? 3.666 1.571 -17.039 1.00 91.12 88 TRP A O 1
ATOM 649 N N . GLY A 1 89 ? 2.562 2.752 -15.497 1.00 91.69 89 GLY A N 1
ATOM 650 C CA . GLY A 1 89 ? 1.221 2.343 -15.940 1.00 91.69 89 GLY A CA 1
ATOM 651 C C . GLY A 1 89 ? 0.924 0.838 -15.853 1.00 91.69 89 GLY A C 1
ATOM 652 O O . GLY A 1 89 ? -0.097 0.371 -16.353 1.00 91.69 89 GLY A O 1
ATOM 653 N N . SER A 1 90 ? 1.789 0.058 -15.199 1.00 94.38 90 SER A N 1
ATOM 654 C CA . SER A 1 90 ? 1.595 -1.388 -15.012 1.00 94.38 90 SER A CA 1
ATOM 655 C C . SER A 1 90 ? 0.451 -1.726 -14.047 1.00 94.38 90 SER A C 1
ATOM 657 O O . SER A 1 90 ? -0.041 -2.857 -14.047 1.00 94.38 90 SER A O 1
ATOM 659 N N . LEU A 1 91 ? 0.009 -0.737 -13.265 1.00 95.38 91 LEU A N 1
ATOM 660 C CA . LEU A 1 91 ? -1.164 -0.771 -12.400 1.00 95.38 91 LEU A CA 1
ATOM 661 C C . LEU A 1 91 ? -1.877 0.582 -12.471 1.00 95.38 91 LEU A C 1
ATOM 663 O O . LEU A 1 91 ? -1.227 1.621 -12.417 1.00 95.38 91 LEU A O 1
ATOM 667 N N . SER A 1 92 ? -3.206 0.578 -12.566 1.00 95.00 92 SER A N 1
ATOM 668 C CA . SER A 1 92 ? -3.998 1.814 -12.611 1.00 95.00 92 SER A CA 1
ATOM 669 C C . SER A 1 92 ? -4.485 2.250 -11.227 1.00 95.00 92 SER A C 1
ATOM 671 O O . SER A 1 92 ? -4.805 1.421 -10.372 1.00 95.00 92 SER A O 1
ATOM 673 N N . MET A 1 93 ? -4.664 3.563 -11.042 1.00 95.50 93 MET A N 1
ATOM 674 C CA . MET A 1 93 ? -5.279 4.133 -9.832 1.00 95.50 93 MET A CA 1
ATOM 675 C C . MET A 1 93 ? -6.659 3.534 -9.548 1.00 95.50 93 MET A C 1
ATOM 677 O O . MET A 1 93 ? -6.982 3.217 -8.406 1.00 95.50 93 MET A O 1
ATOM 681 N N . ARG A 1 94 ? -7.458 3.298 -10.596 1.00 96.19 94 ARG A N 1
ATOM 682 C CA . ARG A 1 94 ? -8.788 2.688 -10.477 1.00 96.19 94 ARG A CA 1
ATOM 683 C C . ARG A 1 94 ? -8.722 1.295 -9.847 1.00 96.19 94 ARG A C 1
ATOM 685 O O . ARG A 1 94 ? -9.491 1.005 -8.935 1.00 96.19 94 ARG A O 1
ATOM 692 N N . GLN A 1 95 ? -7.787 0.452 -10.289 1.00 97.25 95 GLN A N 1
ATOM 693 C CA . GLN A 1 95 ? -7.586 -0.881 -9.707 1.00 97.25 95 GLN A CA 1
ATOM 694 C C . GLN A 1 95 ? -7.199 -0.800 -8.228 1.00 97.25 95 GLN A C 1
ATOM 696 O O . GLN A 1 95 ? -7.721 -1.568 -7.422 1.00 97.25 95 GLN A O 1
ATOM 701 N N . ILE A 1 96 ? -6.334 0.151 -7.865 1.00 97.94 96 ILE A N 1
ATOM 702 C CA . ILE A 1 96 ? -5.933 0.362 -6.470 1.00 97.94 96 ILE A CA 1
ATOM 703 C C . ILE A 1 96 ? -7.142 0.767 -5.622 1.00 97.94 96 ILE A C 1
ATOM 705 O O . ILE A 1 96 ? -7.391 0.142 -4.595 1.00 97.94 96 ILE A O 1
ATOM 709 N N . PHE A 1 97 ? -7.938 1.748 -6.058 1.00 97.31 97 PHE A N 1
ATOM 710 C CA . PHE A 1 97 ? -9.126 2.179 -5.315 1.00 97.31 97 PHE A CA 1
ATOM 711 C C . PHE A 1 97 ? -10.156 1.060 -5.139 1.00 97.31 97 PHE A C 1
ATOM 713 O O . PHE A 1 97 ? -10.692 0.899 -4.043 1.00 97.31 97 PHE A O 1
ATOM 720 N N . HIS A 1 98 ? -10.415 0.253 -6.174 1.00 97.88 98 HIS A N 1
ATOM 721 C CA . HIS A 1 98 ? -11.310 -0.899 -6.039 1.00 97.88 98 HIS A CA 1
ATOM 722 C C . HIS A 1 98 ? -10.789 -1.910 -5.013 1.00 97.88 98 HIS A C 1
ATOM 724 O O . HIS A 1 98 ? -11.556 -2.364 -4.165 1.00 97.88 98 HIS A O 1
ATOM 730 N N . ALA A 1 99 ? -9.491 -2.217 -5.041 1.00 98.12 99 ALA A N 1
ATOM 731 C CA . ALA A 1 99 ? -8.885 -3.145 -4.094 1.00 98.12 99 ALA A CA 1
ATOM 732 C C . ALA A 1 99 ? -8.903 -2.604 -2.651 1.00 98.12 99 ALA A C 1
ATOM 734 O O . ALA A 1 99 ? -9.189 -3.352 -1.716 1.00 98.12 99 ALA A O 1
ATOM 735 N N . LEU A 1 100 ? -8.667 -1.300 -2.464 1.00 97.56 100 LEU A N 1
ATOM 736 C CA . LEU A 1 100 ? -8.769 -0.641 -1.159 1.00 97.56 100 LEU A CA 1
ATOM 737 C C . LEU A 1 100 ? -10.193 -0.694 -0.606 1.00 97.56 100 LEU A C 1
ATOM 739 O O . LEU A 1 100 ? -10.374 -1.058 0.553 1.00 97.56 100 LEU A O 1
ATOM 743 N N . ARG A 1 101 ? -11.204 -0.396 -1.433 1.00 96.94 101 ARG A N 1
ATOM 744 C CA . ARG A 1 101 ? -12.616 -0.499 -1.031 1.00 96.94 101 ARG A CA 1
ATOM 745 C C . ARG A 1 101 ? -12.991 -1.923 -0.634 1.00 96.94 101 ARG A C 1
ATOM 747 O O . ARG A 1 101 ? -13.627 -2.106 0.398 1.00 96.94 101 ARG A O 1
ATOM 754 N N . ALA A 1 102 ? -12.567 -2.919 -1.413 1.00 98.19 102 ALA A N 1
ATOM 755 C CA . ALA A 1 102 ? -12.819 -4.323 -1.097 1.00 98.19 102 ALA A CA 1
ATOM 756 C C . ALA A 1 102 ? -12.183 -4.727 0.243 1.00 98.19 102 ALA A C 1
ATOM 758 O O . ALA A 1 102 ? -12.836 -5.352 1.076 1.00 98.19 102 ALA A O 1
ATOM 759 N N . LYS A 1 103 ? -10.931 -4.315 0.492 1.00 97.44 103 LYS A N 1
ATOM 760 C CA . LYS A 1 103 ? -10.256 -4.565 1.772 1.00 97.44 103 LYS A CA 1
ATOM 761 C C . LYS A 1 103 ? -10.958 -3.864 2.936 1.00 97.44 103 LYS A C 1
ATOM 763 O O . LYS A 1 103 ? -11.100 -4.483 3.984 1.00 97.44 103 LYS A O 1
ATOM 768 N N . ALA A 1 104 ? -11.380 -2.611 2.762 1.00 96.31 104 ALA A N 1
ATOM 769 C CA . ALA A 1 104 ? -12.079 -1.849 3.795 1.00 96.31 104 ALA A CA 1
ATOM 770 C C . ALA A 1 104 ? -13.413 -2.511 4.179 1.00 96.31 104 ALA A C 1
ATOM 772 O O . ALA A 1 104 ? -13.655 -2.725 5.362 1.00 96.31 104 ALA A O 1
ATOM 773 N N . ALA A 1 105 ? -14.213 -2.924 3.190 1.00 97.12 105 ALA A N 1
ATOM 774 C CA . ALA A 1 105 ? -15.463 -3.652 3.419 1.00 97.12 105 ALA A CA 1
ATOM 775 C C . ALA A 1 105 ? -15.229 -4.982 4.160 1.00 97.12 105 ALA A C 1
ATOM 777 O O . ALA A 1 105 ? -15.927 -5.299 5.117 1.00 97.12 105 ALA A O 1
ATOM 778 N N . ALA A 1 106 ? -14.188 -5.736 3.784 1.00 96.38 106 ALA A N 1
ATOM 779 C CA . ALA A 1 106 ? -13.854 -7.008 4.432 1.00 96.38 106 ALA A CA 1
ATOM 780 C C . ALA A 1 106 ? -13.490 -6.878 5.926 1.00 96.38 106 ALA A C 1
ATOM 782 O O . ALA A 1 106 ? -13.615 -7.853 6.668 1.00 96.38 106 ALA A O 1
ATOM 783 N N . ILE A 1 107 ? -13.029 -5.703 6.372 1.00 96.19 107 ILE A N 1
ATOM 784 C CA . ILE A 1 107 ? -12.636 -5.451 7.769 1.00 96.19 107 ILE A CA 1
ATOM 785 C C . ILE A 1 107 ? -13.608 -4.538 8.525 1.00 96.19 107 ILE A C 1
ATOM 787 O O . ILE A 1 107 ? -13.345 -4.196 9.676 1.00 96.19 107 ILE A O 1
ATOM 791 N N . GLU A 1 108 ? -14.708 -4.117 7.902 1.00 93.56 108 GLU A N 1
ATOM 792 C 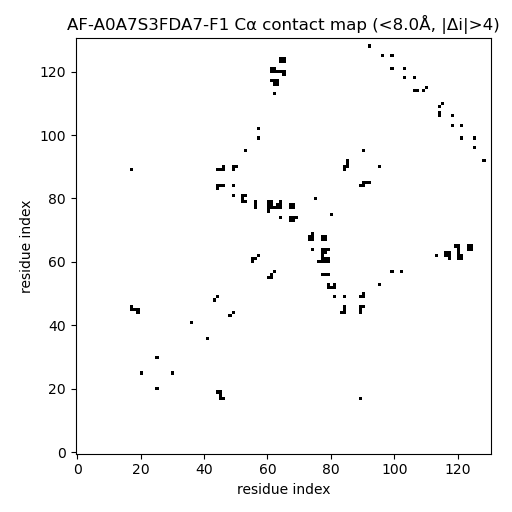CA . GLU A 1 108 ? -15.618 -3.104 8.448 1.00 93.56 108 GLU A CA 1
ATOM 793 C C . GLU A 1 108 ? -16.212 -3.531 9.796 1.00 93.56 108 GLU A C 1
ATOM 795 O O . GLU A 1 108 ? -16.091 -2.810 10.783 1.00 93.56 108 GLU A O 1
ATOM 800 N N . GLN A 1 109 ? -16.738 -4.756 9.866 1.00 94.19 109 GLN A N 1
ATOM 801 C CA . GLN A 1 109 ? -17.388 -5.313 11.060 1.00 94.19 109 GLN A CA 1
ATOM 802 C C . GLN A 1 109 ? -16.397 -5.874 12.099 1.00 94.19 109 GLN A C 1
ATOM 804 O O . GLN A 1 109 ? -16.793 -6.441 13.114 1.00 94.19 109 GLN A O 1
ATOM 809 N N . GLN A 1 110 ? -15.090 -5.752 11.854 1.00 95.38 110 GLN A N 1
ATOM 810 C CA . GLN A 1 110 ? -14.061 -6.284 12.743 1.00 95.38 110 GLN A CA 1
ATOM 811 C C . GLN A 1 110 ? -13.683 -5.252 13.815 1.00 95.38 110 GLN A C 1
ATOM 813 O O . GLN A 1 110 ? -13.247 -4.137 13.508 1.00 95.38 110 GLN A O 1
ATOM 818 N N . THR A 1 111 ? -13.805 -5.629 15.088 1.00 93.38 111 THR A N 1
ATOM 819 C CA . THR A 1 111 ? -13.609 -4.726 16.241 1.00 93.38 111 THR A CA 1
ATOM 820 C C . THR A 1 111 ? -12.250 -4.870 16.930 1.00 93.38 111 THR A C 1
ATOM 822 O O . THR A 1 111 ? -11.892 -4.039 17.760 1.00 93.38 111 THR A O 1
ATOM 825 N N . HIS A 1 112 ? -11.462 -5.887 16.583 1.00 94.12 112 HIS A N 1
ATOM 826 C CA . HIS A 1 112 ? -10.164 -6.137 17.207 1.00 94.12 112 HIS A CA 1
ATOM 827 C C . HIS A 1 112 ? -9.106 -5.089 16.802 1.00 94.12 112 HIS A C 1
ATOM 829 O O . HIS A 1 112 ? -9.208 -4.428 15.764 1.00 94.12 112 HIS A O 1
ATOM 835 N N . ALA A 1 113 ? -8.056 -4.947 17.619 1.00 93.12 113 ALA A N 1
ATOM 836 C CA . ALA A 1 113 ? -7.037 -3.901 17.466 1.00 93.12 113 ALA A CA 1
ATOM 837 C C . ALA A 1 113 ? -6.340 -3.907 16.091 1.00 93.12 113 ALA A C 1
ATOM 839 O O . ALA A 1 113 ? -6.036 -2.846 15.543 1.00 93.12 113 ALA A O 1
ATOM 840 N N . GLU A 1 114 ? -6.125 -5.085 15.498 1.00 93.19 114 GLU A N 1
ATOM 841 C CA . GLU A 1 114 ? -5.524 -5.191 14.164 1.00 93.19 114 GLU A CA 1
ATOM 842 C C . GLU A 1 114 ? -6.403 -4.552 13.077 1.00 93.19 114 GLU A C 1
ATOM 844 O O . GLU A 1 114 ? -5.893 -3.812 12.234 1.00 93.19 114 GLU A O 1
ATOM 849 N N . ALA A 1 115 ? -7.723 -4.752 13.120 1.00 94.81 115 ALA A N 1
ATOM 850 C CA . ALA A 1 115 ? -8.651 -4.120 12.187 1.00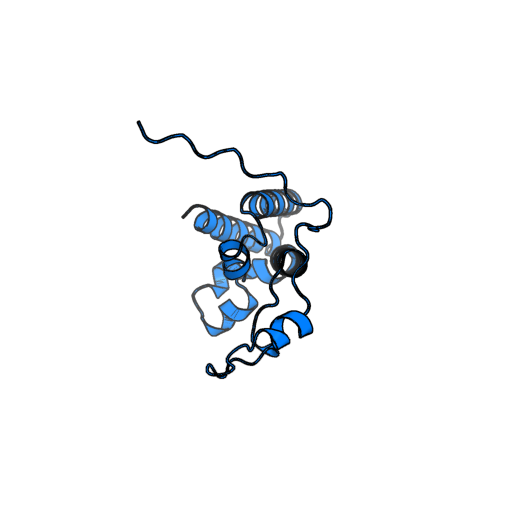 94.81 115 ALA A CA 1
ATOM 851 C C . ALA A 1 115 ? -8.626 -2.587 12.305 1.00 94.81 115 ALA A C 1
ATOM 853 O O . ALA A 1 115 ? -8.674 -1.885 11.293 1.00 94.81 115 ALA A O 1
ATOM 854 N N . ALA A 1 116 ? -8.469 -2.052 13.520 1.00 94.50 116 ALA A N 1
ATOM 855 C CA . ALA A 1 116 ? -8.293 -0.615 13.730 1.00 94.50 116 ALA A CA 1
ATOM 856 C C . ALA A 1 116 ? -6.981 -0.090 13.113 1.00 94.50 116 ALA A C 1
ATOM 858 O O . ALA A 1 116 ? -6.983 0.959 12.463 1.00 94.50 116 ALA A O 1
ATOM 859 N N . ALA A 1 117 ? -5.874 -0.830 13.254 1.00 94.81 117 ALA A N 1
ATOM 860 C CA . ALA A 1 117 ? -4.603 -0.487 12.613 1.00 94.81 117 ALA A CA 1
ATOM 861 C C . ALA A 1 117 ? -4.711 -0.514 11.079 1.00 94.81 117 ALA A C 1
ATOM 863 O O . ALA A 1 117 ? -4.231 0.401 10.405 1.00 94.81 117 ALA A O 1
ATOM 864 N N . TRP A 1 118 ? -5.403 -1.514 10.525 1.00 96.75 118 TRP A N 1
ATOM 865 C CA . TRP A 1 118 ? -5.702 -1.575 9.098 1.00 96.75 118 TRP A CA 1
ATOM 866 C C . TRP A 1 118 ? -6.519 -0.374 8.624 1.00 96.75 118 TRP A C 1
ATOM 868 O O . TRP A 1 118 ? -6.112 0.252 7.651 1.00 96.75 118 TRP A O 1
ATOM 878 N N . ARG A 1 119 ? -7.620 -0.015 9.299 1.00 96.19 119 ARG A N 1
ATOM 879 C CA . ARG A 1 119 ? -8.453 1.143 8.922 1.00 96.19 119 ARG A CA 1
ATOM 880 C C . ARG A 1 119 ? -7.632 2.430 8.837 1.00 96.19 119 ARG A C 1
ATOM 882 O O . ARG A 1 119 ? -7.586 3.046 7.775 1.00 96.19 119 ARG A O 1
ATOM 889 N N . ARG A 1 120 ? -6.863 2.744 9.887 1.00 95.75 120 ARG A N 1
ATOM 890 C CA . ARG A 1 120 ? -5.963 3.911 9.916 1.00 95.75 120 ARG A CA 1
ATOM 891 C C . ARG A 1 120 ? -4.953 3.895 8.766 1.00 95.75 120 ARG A C 1
ATOM 893 O O . ARG A 1 120 ? -4.677 4.923 8.149 1.00 95.75 120 ARG A O 1
ATOM 900 N N . SER A 1 121 ? -4.372 2.732 8.486 1.00 96.38 121 SER A N 1
ATOM 901 C CA . SER A 1 121 ? -3.394 2.569 7.411 1.00 96.38 121 SER A CA 1
ATOM 902 C C . SER A 1 121 ? -4.010 2.709 6.015 1.00 96.38 121 SER A C 1
ATOM 904 O O . SER A 1 121 ? -3.412 3.349 5.148 1.00 96.38 121 SER A O 1
ATOM 906 N N . LEU A 1 122 ? -5.211 2.167 5.788 1.00 96.69 122 LEU A N 1
ATOM 907 C CA . LEU A 1 122 ? -5.942 2.311 4.526 1.00 96.69 122 LEU A CA 1
ATOM 908 C C . LEU A 1 122 ? -6.371 3.761 4.291 1.00 96.69 122 LEU A C 1
ATOM 910 O O . LEU A 1 122 ? -6.217 4.254 3.175 1.00 96.69 122 LEU A O 1
ATOM 914 N N . GLU A 1 123 ? -6.855 4.454 5.322 1.00 95.88 123 GLU A N 1
ATOM 915 C CA . GLU A 1 123 ? -7.197 5.881 5.267 1.00 95.88 123 GLU A CA 1
ATOM 916 C C . GLU A 1 123 ? -5.973 6.728 4.910 1.00 95.88 123 GLU A C 1
ATOM 918 O O . GLU A 1 123 ? -6.000 7.483 3.936 1.00 95.88 123 GLU A O 1
ATOM 923 N N . GLY A 1 124 ? -4.863 6.544 5.634 1.00 95.00 124 GLY A N 1
ATOM 924 C CA . GLY A 1 124 ? -3.627 7.287 5.393 1.00 95.00 124 GLY A CA 1
ATOM 925 C C . GLY A 1 124 ? -3.014 7.019 4.017 1.00 95.00 124 GLY A C 1
ATOM 926 O O . GLY A 1 124 ? -2.441 7.923 3.405 1.00 95.00 124 GLY A O 1
ATOM 927 N N . PHE A 1 125 ? -3.136 5.795 3.498 1.00 96.06 125 PHE A N 1
ATOM 928 C CA . PHE A 1 125 ? -2.696 5.481 2.139 1.00 96.06 125 PHE A CA 1
ATOM 929 C C . PHE A 1 125 ? -3.631 6.087 1.084 1.00 96.06 125 PHE A C 1
ATOM 931 O O . PHE A 1 125 ? -3.162 6.711 0.134 1.00 96.06 125 PHE A O 1
ATOM 938 N N . THR A 1 126 ? -4.947 5.974 1.281 1.00 95.94 126 THR A N 1
ATOM 939 C CA . THR A 1 126 ? -5.968 6.556 0.394 1.00 95.94 126 THR A CA 1
ATOM 940 C C . THR A 1 126 ? -5.820 8.071 0.286 1.00 95.94 126 THR A C 1
ATOM 942 O O . THR A 1 126 ? -5.961 8.610 -0.808 1.00 95.94 126 THR A O 1
ATOM 945 N N . ALA A 1 127 ? -5.507 8.759 1.388 1.00 94.25 127 ALA A N 1
ATOM 946 C CA . ALA A 1 127 ? -5.266 10.198 1.385 1.00 94.25 127 ALA A CA 1
ATOM 947 C C . ALA A 1 127 ? -4.126 10.580 0.430 1.00 94.25 127 ALA A C 1
ATOM 949 O O . ALA A 1 127 ? -4.302 11.472 -0.389 1.00 94.25 127 ALA A O 1
ATOM 950 N N . ARG A 1 128 ? -3.001 9.853 0.455 1.00 92.81 128 ARG A N 1
ATOM 951 C CA . ARG A 1 128 ? -1.847 10.120 -0.424 1.00 92.81 128 ARG A CA 1
ATOM 952 C C . ARG A 1 128 ? -2.069 9.771 -1.885 1.00 92.81 128 ARG A C 1
ATOM 954 O O . ARG A 1 128 ? -1.409 10.343 -2.734 1.00 92.81 128 ARG A O 1
ATOM 961 N N . LEU A 1 129 ? -2.980 8.850 -2.189 1.00 92.19 129 LEU A N 1
ATOM 962 C CA . LEU A 1 129 ? -3.362 8.574 -3.576 1.00 92.19 129 LEU A CA 1
ATOM 963 C C . LEU A 1 129 ? -4.141 9.732 -4.220 1.00 92.19 129 LEU A C 1
ATOM 965 O O . LEU A 1 129 ? -4.328 9.724 -5.431 1.00 92.19 129 LEU A O 1
ATOM 969 N N . LYS A 1 130 ? -4.650 10.681 -3.428 1.00 87.25 130 LYS A N 1
ATOM 970 C CA . LYS A 1 130 ? -5.403 11.842 -3.922 1.00 87.25 130 LYS A CA 1
ATOM 971 C C . LYS A 1 130 ? -4.548 13.104 -4.085 1.00 87.25 130 LYS A C 1
ATOM 973 O O . LYS A 1 130 ? -5.085 14.098 -4.560 1.00 87.25 130 LYS A O 1
ATOM 978 N N . TRP A 1 131 ? -3.297 13.075 -3.625 1.00 72.94 131 TRP A N 1
ATOM 979 C CA . TRP A 1 131 ? -2.340 14.175 -3.764 1.00 72.94 131 TRP A CA 1
ATOM 980 C C . TRP A 1 131 ? -1.696 14.114 -5.145 1.00 72.94 131 TRP A C 1
ATOM 982 O O . TRP A 1 131 ? -1.506 15.198 -5.731 1.00 72.94 131 TRP A O 1
#

Secondary structure (DSSP, 8-state):
-PPPPPPPPPPPTT--TTPPPPHHHHHTT----TT---TTTSPP-HHHHHHHHHHHHHHTGGGGHHHHTT-HHHHHHHS---HHHHHTTSS-HHHHHHHHHHHHHHHTT--SHHHHHHHHHHHHHHHHTT-

Radius of gyration: 19.4 Å; Cα contacts (8 Å, |Δi|>4): 98; chains: 1; bounding box: 44×37×61 Å

Solvent-accessible surface area (backbone atoms only — not comparable to full-atom values): 8014 Å² total; per-residue (Å²): 136,81,81,78,82,77,80,80,79,80,79,63,90,82,65,59,84,71,69,68,78,50,76,64,63,52,54,75,69,64,70,81,71,85,80,77,73,52,76,85,81,48,80,72,70,43,37,65,45,36,50,50,42,51,49,47,21,77,73,62,31,30,46,41,25,65,82,23,62,90,36,80,80,49,24,76,67,16,45,65,78,50,65,66,30,48,76,69,62,34,40,54,71,66,60,50,53,53,53,51,50,53,52,48,61,76,39,61,89,47,84,52,72,67,40,54,38,33,51,54,14,52,51,57,51,54,56,61,76,73,110

Organism: NCBI:txid156174

Mean predicted aligned error: 9.59 Å

InterPro domains:
  IPR036134 Cryptochrome/DNA photolyase, FAD-binding domain-like superfamily [SSF48173] (43-131)

pLDDT: mean 84.52, std 14.13, range [55.69, 98.19]

Foldseek 3Di:
DDDDDDDDDDDDPPPDPFDDDDPVRVVVVPDDCVPVQDPVNDQDETLVSLVVLLCCLLPPQLLCQVVCVVPPVSCVRRPSPCVVHPVVVRDDPVNSVVSLVVSCVVLVPPDDPSSVSNVVSSVVVVVVSVD

Nearest 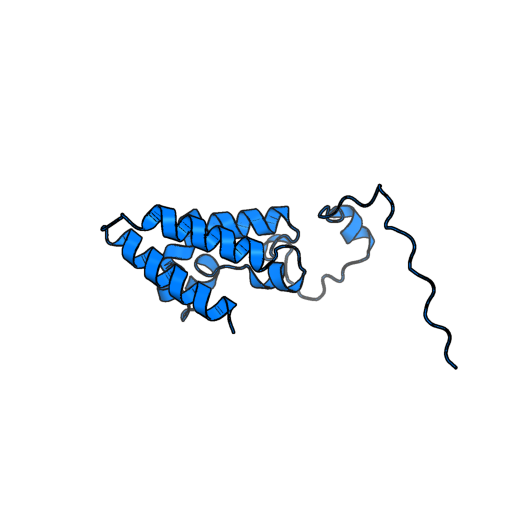PDB structures (foldseek):
  1s94-assembly1_A  TM=4.656E-01  e=4.006E+00  Doryteuthis pealeii
  6xyw-assembly1_BP  TM=3.990E-01  e=6.205E+00  Arabidopsis thaliana

Sequence (131 aa):
PHDAPVMLPPLPTAVRRGQQPSAEAIARLGADASHGITREASQRGGSAAAREVLASFLSRRGRHYCSSLSSPVTAAHACSRLSPHLAWGSLSMRQIFHALRAKAAAIEQQTHAEAAAWRRSLEGFTARLKW